Protein AF-0000000075317874 (afdb_homodimer)

Radius of gyration: 33.02 Å; Cα contacts (8 Å, |Δi|>4): 45; chains: 2; bounding box: 22×104×62 Å

Sequence (154 aa):
MLEASLSQLEQLVSDLVQQNQQLQTTNTQLSAELAQAKDDNDSLQLSLMEQEEKQGATAARIQALVDRATSASAVSAMLEASLSQLEQLVSDLVQQNQQLQTTNTQLSAELAQAKDDNDSLQLSLMEQEEKQGATAARIQALVDRATSASAVSA

Structure (mmCIF, N/CA/C/O backbone):
data_AF-0000000075317874-model_v1
#
loop_
_entity.id
_entity.type
_entity.pdbx_description
1 polymer 'Uncharacterized protein'
#
loop_
_atom_site.group_PDB
_atom_site.id
_atom_site.type_symbol
_atom_site.label_atom_id
_atom_site.label_alt_id
_atom_site.label_comp_id
_atom_site.label_asym_id
_atom_site.label_entity_id
_atom_site.label_seq_id
_atom_site.pdbx_PDB_ins_code
_atom_site.Cartn_x
_atom_site.Cartn_y
_atom_site.Cartn_z
_atom_site.occupancy
_atom_site.B_iso_or_equiv
_atom_site.auth_seq_id
_atom_site.auth_comp_id
_atom_site.auth_asym_id
_atom_site.auth_atom_id
_atom_site.pdbx_PDB_model_num
ATOM 1 N N . MET A 1 1 ? -3.562 -45.219 -32.25 1 86.25 1 MET A N 1
ATOM 2 C CA . MET A 1 1 ? -4.309 -45.062 -31 1 86.25 1 MET A CA 1
ATOM 3 C C . MET A 1 1 ? -3.361 -44.844 -29.828 1 86.25 1 MET A C 1
ATOM 5 O O . MET A 1 1 ? -3.436 -43.781 -29.172 1 86.25 1 MET A O 1
ATOM 9 N N . LEU A 1 2 ? -2.314 -45.688 -29.5 1 94.56 2 LEU A N 1
ATOM 10 C CA . LEU A 1 2 ? -1.397 -45.531 -28.375 1 94.56 2 LEU A CA 1
ATOM 11 C C . LEU A 1 2 ? -0.422 -44.375 -28.625 1 94.56 2 LEU A C 1
ATOM 13 O O . LEU A 1 2 ? -0.163 -43.562 -27.734 1 94.56 2 LEU A O 1
ATOM 17 N N . GLU A 1 3 ? 0.089 -44.25 -29.766 1 95.31 3 GLU A N 1
ATOM 18 C CA . GLU A 1 3 ? 1.042 -43.219 -30.141 1 95.31 3 GLU A CA 1
ATOM 19 C C . GLU A 1 3 ? 0.414 -41.844 -30.031 1 95.31 3 GLU A C 1
ATOM 21 O O . GLU A 1 3 ? 1.068 -40.875 -29.609 1 95.31 3 GLU A O 1
ATOM 26 N N . ALA A 1 4 ? -0.867 -41.719 -30.469 1 95.5 4 ALA A N 1
ATOM 27 C CA . ALA A 1 4 ? -1.596 -40.469 -30.422 1 95.5 4 ALA A CA 1
ATOM 28 C C . ALA A 1 4 ? -1.854 -40.031 -28.969 1 95.5 4 ALA A C 1
ATOM 30 O O . ALA A 1 4 ? -1.722 -38.875 -28.641 1 95.5 4 ALA A O 1
ATOM 31 N N . SER A 1 5 ? -2.215 -41 -28.234 1 96.12 5 SER A N 1
ATOM 32 C CA . SER A 1 5 ? -2.455 -40.75 -26.812 1 96.12 5 SER A CA 1
ATOM 33 C C . SER A 1 5 ? -1.174 -40.312 -26.094 1 96.12 5 SER A C 1
ATOM 35 O O . SER A 1 5 ? -1.197 -39.438 -25.25 1 96.12 5 SER A O 1
ATOM 37 N N . LEU A 1 6 ? -0.059 -40.938 -26.5 1 97.12 6 LEU A N 1
ATOM 38 C CA . LEU A 1 6 ? 1.232 -40.594 -25.922 1 97.12 6 LEU A CA 1
ATOM 39 C C . LEU A 1 6 ? 1.665 -39.188 -26.312 1 97.12 6 LEU A C 1
ATOM 41 O O . LEU A 1 6 ? 2.182 -38.438 -25.484 1 97.12 6 LEU A O 1
ATOM 45 N N . SER A 1 7 ? 1.404 -38.875 -27.562 1 97.81 7 SER A N 1
ATOM 46 C CA . SER A 1 7 ? 1.705 -37.531 -28.047 1 97.81 7 SER A CA 1
ATOM 47 C C . SER A 1 7 ? 0.868 -36.5 -27.312 1 97.81 7 SER A C 1
ATOM 49 O O . SER A 1 7 ? 1.374 -35.438 -26.953 1 97.81 7 SER A O 1
ATOM 51 N N . GLN A 1 8 ? -0.378 -36.75 -27.062 1 98.31 8 GLN A N 1
ATOM 52 C CA . GLN A 1 8 ? -1.285 -35.875 -26.359 1 98.31 8 GLN A CA 1
ATOM 53 C C . GLN A 1 8 ? -0.837 -35.656 -24.922 1 98.31 8 GLN A C 1
ATOM 55 O O . GLN A 1 8 ? -0.86 -34.531 -24.406 1 98.31 8 GLN A O 1
ATOM 60 N N . LEU A 1 9 ? -0.456 -36.719 -24.25 1 98.5 9 LEU A N 1
ATOM 61 C CA . LEU A 1 9 ? 0.028 -36.656 -22.875 1 98.5 9 LEU A CA 1
ATOM 62 C C . LEU A 1 9 ? 1.294 -35.812 -22.781 1 98.5 9 LEU A C 1
ATOM 64 O O . LEU A 1 9 ? 1.439 -35 -21.875 1 98.5 9 LEU A O 1
ATOM 68 N N . GLU A 1 10 ? 2.227 -36 -23.672 1 98.69 10 GLU A N 1
ATOM 69 C CA . GLU A 1 10 ? 3.453 -35.219 -23.734 1 98.69 10 GLU A CA 1
ATOM 70 C C . GLU A 1 10 ? 3.145 -33.719 -23.828 1 98.69 10 GLU A C 1
ATOM 72 O O . GLU A 1 10 ? 3.773 -32.906 -23.141 1 98.69 10 GLU A O 1
ATOM 77 N N . GLN A 1 11 ? 2.201 -33.438 -24.688 1 98.56 11 GLN A N 1
ATOM 78 C CA . GLN A 1 11 ? 1.816 -32.062 -24.875 1 98.56 11 GLN A CA 1
ATOM 79 C C . GLN A 1 11 ? 1.191 -31.484 -23.609 1 98.56 11 GLN A C 1
ATOM 81 O O . GLN A 1 11 ? 1.524 -30.375 -23.188 1 98.56 11 GLN A O 1
ATOM 86 N N . LEU A 1 12 ? 0.208 -32.219 -23.031 1 98.69 12 LEU A N 1
ATOM 87 C CA . LEU A 1 12 ? -0.49 -31.75 -21.828 1 98.69 12 LEU A CA 1
ATOM 88 C C . LEU A 1 12 ? 0.484 -31.562 -20.672 1 98.69 12 LEU A C 1
ATOM 90 O O . LEU A 1 12 ? 0.384 -30.578 -19.922 1 98.69 12 LEU A O 1
ATOM 94 N N . VAL A 1 13 ? 1.479 -32.438 -20.531 1 98.75 13 VAL A N 1
ATOM 95 C CA . VAL A 1 13 ? 2.498 -32.312 -19.484 1 98.75 13 VAL A CA 1
ATOM 96 C C . VAL A 1 13 ? 3.379 -31.109 -19.75 1 98.75 13 VAL A C 1
ATOM 98 O O . VAL A 1 13 ? 3.705 -30.359 -18.812 1 98.75 13 VAL A O 1
ATOM 101 N N . SER A 1 14 ? 3.73 -30.906 -20.984 1 98.69 14 SER A N 1
ATOM 102 C CA . SER A 1 14 ? 4.512 -29.734 -21.359 1 98.69 14 SER A CA 1
ATOM 103 C C . SER A 1 14 ? 3.793 -28.453 -20.969 1 98.69 14 SER A C 1
ATOM 105 O O . SER A 1 14 ? 4.391 -27.547 -20.375 1 98.69 14 SER A O 1
ATOM 107 N N . ASP A 1 15 ? 2.486 -28.344 -21.328 1 98.56 15 ASP A N 1
ATOM 108 C CA . ASP A 1 15 ? 1.679 -27.156 -21 1 98.56 15 ASP A CA 1
ATOM 109 C C . ASP A 1 15 ? 1.614 -26.938 -19.484 1 98.56 15 ASP A C 1
ATOM 111 O O . ASP A 1 15 ? 1.736 -25.812 -19.016 1 98.56 15 ASP A O 1
ATOM 115 N N . LEU A 1 16 ? 1.404 -27.984 -18.75 1 98.69 16 LEU A N 1
ATOM 116 C CA . LEU A 1 16 ? 1.292 -27.922 -17.297 1 98.69 16 LEU A CA 1
ATOM 117 C C . LEU A 1 16 ? 2.586 -27.422 -16.672 1 98.69 16 LEU A C 1
ATOM 119 O O . LEU A 1 16 ? 2.557 -26.578 -15.773 1 98.69 16 LEU A O 1
ATOM 123 N N . VAL A 1 17 ? 3.711 -27.906 -17.156 1 98.75 17 VAL A N 1
ATOM 124 C CA . VAL A 1 17 ? 5.023 -27.5 -16.688 1 98.75 17 VAL A CA 1
ATOM 125 C C . VAL A 1 17 ? 5.234 -26.016 -16.969 1 98.75 17 VAL A C 1
ATOM 127 O O . VAL A 1 17 ? 5.68 -25.25 -16.094 1 98.75 17 VAL A O 1
ATOM 130 N N . GLN A 1 18 ? 4.867 -25.641 -18.172 1 98.62 18 GLN A N 1
ATOM 131 C CA . GLN A 1 18 ? 5.008 -24.234 -18.578 1 98.62 18 GLN A CA 1
ATOM 132 C C . GLN A 1 18 ? 4.133 -23.328 -17.719 1 98.62 18 GLN A C 1
ATOM 134 O O . GLN A 1 18 ? 4.586 -22.281 -17.234 1 98.62 18 GLN A O 1
ATOM 139 N N . GLN A 1 19 ? 2.939 -23.734 -17.562 1 98.38 19 GLN A N 1
ATOM 140 C CA . GLN A 1 19 ? 2.006 -22.969 -16.75 1 98.38 19 GLN A CA 1
ATOM 141 C C . GLN A 1 19 ? 2.486 -22.859 -15.297 1 98.38 19 GLN A C 1
ATOM 143 O O . GLN A 1 19 ? 2.404 -21.797 -14.688 1 98.38 19 GLN A O 1
ATOM 148 N N . ASN A 1 20 ? 2.945 -23.953 -14.805 1 98.75 20 ASN A N 1
ATOM 149 C CA . ASN A 1 20 ? 3.494 -23.969 -13.453 1 98.75 20 ASN A CA 1
ATOM 150 C C . ASN A 1 20 ? 4.652 -22.984 -13.305 1 98.75 20 ASN A C 1
ATOM 152 O O . ASN A 1 20 ? 4.715 -22.25 -12.32 1 98.75 20 ASN A O 1
ATOM 156 N N . GLN A 1 21 ? 5.488 -22.984 -14.219 1 98.38 21 GLN A N 1
ATOM 157 C CA . GLN A 1 21 ? 6.637 -22.094 -14.188 1 98.38 21 GLN A CA 1
ATOM 158 C C . GLN A 1 21 ? 6.199 -20.625 -14.273 1 98.38 21 GLN A C 1
ATOM 160 O O . GLN A 1 21 ? 6.742 -19.766 -13.578 1 98.38 21 GLN A O 1
ATOM 165 N N . GLN A 1 22 ? 5.258 -20.328 -15.094 1 98.62 22 GLN A N 1
ATOM 166 C CA . GLN A 1 22 ? 4.723 -18.969 -15.234 1 98.62 22 GLN A CA 1
ATOM 167 C C . GLN A 1 22 ? 4.059 -18.516 -13.945 1 98.62 22 GLN A C 1
ATOM 169 O O . GLN A 1 22 ? 4.285 -17.391 -13.484 1 98.62 22 GLN A O 1
ATOM 174 N N . LEU A 1 23 ? 3.264 -19.359 -13.383 1 98.81 23 LEU A N 1
ATOM 175 C CA . LEU A 1 23 ? 2.572 -19.047 -12.133 1 98.81 23 LEU A CA 1
ATOM 176 C C . LEU A 1 23 ? 3.57 -18.812 -11 1 98.81 23 LEU A C 1
ATOM 178 O O . LEU A 1 23 ? 3.381 -17.922 -10.18 1 98.81 23 LEU A O 1
ATOM 182 N N . GLN A 1 24 ? 4.566 -19.656 -11 1 98.56 24 GLN A N 1
ATOM 183 C CA . GLN A 1 24 ? 5.605 -19.484 -9.984 1 98.56 24 GLN A CA 1
ATOM 184 C C . GLN A 1 24 ? 6.273 -18.125 -10.117 1 98.56 24 GLN A C 1
ATOM 186 O O . GLN A 1 24 ? 6.477 -17.438 -9.117 1 98.56 24 GLN A O 1
ATOM 191 N N . THR A 1 25 ? 6.582 -17.719 -11.312 1 98.75 25 THR A N 1
ATOM 192 C CA . THR A 1 25 ? 7.199 -16.438 -11.578 1 98.75 25 THR A CA 1
ATOM 193 C C . THR A 1 25 ? 6.262 -15.297 -11.188 1 98.75 25 THR A C 1
ATOM 195 O O . THR A 1 25 ? 6.672 -14.352 -10.508 1 98.75 25 THR A O 1
ATOM 198 N N . THR A 1 26 ? 5.027 -15.367 -11.57 1 98.75 26 THR A N 1
ATOM 199 C CA . THR A 1 26 ? 4.027 -14.352 -11.266 1 98.75 26 THR A CA 1
ATOM 200 C C . THR A 1 26 ? 3.818 -14.234 -9.758 1 98.75 26 THR A C 1
ATOM 202 O O . THR A 1 26 ? 3.734 -13.125 -9.219 1 98.75 26 THR A O 1
ATOM 205 N N . ASN A 1 27 ? 3.754 -15.359 -9.102 1 98.88 27 ASN A N 1
ATOM 206 C CA . ASN A 1 27 ? 3.598 -15.375 -7.648 1 98.88 27 ASN A CA 1
ATOM 207 C C . ASN A 1 27 ? 4.758 -14.672 -6.953 1 98.88 27 ASN A C 1
ATOM 209 O O . ASN A 1 27 ? 4.547 -13.898 -6.012 1 98.88 27 ASN A O 1
ATOM 213 N N . THR A 1 28 ? 5.949 -14.977 -7.43 1 98.69 28 THR A N 1
ATOM 214 C CA . THR A 1 28 ? 7.133 -14.344 -6.863 1 98.69 28 THR A CA 1
ATOM 215 C C . THR A 1 28 ? 7.086 -12.828 -7.066 1 98.69 28 THR A C 1
ATOM 217 O O . THR A 1 28 ? 7.371 -12.062 -6.145 1 98.69 28 THR A O 1
ATOM 220 N N . GLN A 1 29 ? 6.676 -12.398 -8.219 1 98.81 29 GLN A N 1
ATOM 221 C CA . GLN A 1 29 ? 6.566 -10.977 -8.547 1 98.81 29 GLN A CA 1
ATOM 222 C C . GLN A 1 29 ? 5.492 -10.305 -7.699 1 98.81 29 GLN A C 1
ATOM 224 O O . GLN A 1 29 ? 5.73 -9.242 -7.121 1 98.81 29 GLN A O 1
ATOM 229 N N . LEU A 1 30 ? 4.324 -10.898 -7.605 1 98.81 30 LEU A N 1
ATOM 230 C CA . LEU A 1 30 ? 3.215 -10.352 -6.832 1 98.81 30 LEU A CA 1
ATOM 231 C C . LEU A 1 30 ? 3.58 -10.25 -5.355 1 98.81 30 LEU A C 1
ATOM 233 O O . LEU A 1 30 ? 3.229 -9.273 -4.691 1 98.81 30 LEU A O 1
ATOM 237 N N . SER A 1 31 ? 4.234 -11.234 -4.914 1 98.81 31 SER A N 1
ATOM 238 C CA . SER A 1 31 ? 4.656 -11.227 -3.518 1 98.81 31 SER A CA 1
ATOM 239 C C . SER A 1 31 ? 5.598 -10.062 -3.227 1 98.81 31 SER A C 1
ATOM 241 O O . SER A 1 31 ? 5.48 -9.406 -2.191 1 98.81 31 SER A O 1
ATOM 243 N N . ALA A 1 32 ? 6.527 -9.789 -4.109 1 98.75 32 ALA A N 1
ATOM 244 C CA . ALA A 1 32 ? 7.469 -8.688 -3.955 1 98.75 32 ALA A CA 1
ATOM 245 C C . ALA A 1 32 ? 6.75 -7.34 -4.023 1 98.75 32 ALA A C 1
ATOM 247 O O . ALA A 1 32 ? 7.023 -6.441 -3.225 1 98.75 32 ALA A O 1
ATOM 248 N N . GLU A 1 33 ? 5.855 -7.246 -4.957 1 98.75 33 GLU A N 1
ATOM 249 C CA . GLU A 1 33 ? 5.086 -6.016 -5.109 1 98.75 33 GLU A CA 1
ATOM 250 C C . GLU A 1 33 ? 4.199 -5.766 -3.893 1 98.75 33 GLU A C 1
ATOM 252 O O . GLU A 1 33 ? 4.059 -4.629 -3.443 1 98.75 33 GLU A O 1
ATOM 257 N N . LEU A 1 34 ? 3.625 -6.777 -3.387 1 98.81 34 LEU A N 1
ATOM 258 C CA . LEU A 1 34 ? 2.791 -6.656 -2.197 1 98.81 34 LEU A CA 1
ATOM 259 C C . LEU A 1 34 ? 3.615 -6.207 -0.998 1 98.81 34 LEU A C 1
ATOM 261 O O . LEU A 1 34 ? 3.184 -5.34 -0.232 1 98.81 34 LEU A O 1
ATOM 265 N N . ALA A 1 35 ? 4.77 -6.801 -0.87 1 98.69 35 ALA A N 1
ATOM 266 C CA . ALA A 1 35 ? 5.66 -6.402 0.216 1 98.69 35 ALA A CA 1
ATOM 267 C C . ALA A 1 35 ? 6.012 -4.922 0.118 1 98.69 35 ALA A C 1
ATOM 269 O O . ALA A 1 35 ? 5.98 -4.199 1.118 1 98.69 35 ALA A O 1
ATOM 270 N N . GLN A 1 36 ? 6.301 -4.504 -1.058 1 98.62 36 GLN A N 1
ATOM 271 C CA . GLN A 1 36 ? 6.629 -3.102 -1.292 1 98.62 36 GLN A CA 1
ATOM 272 C C . GLN A 1 36 ? 5.434 -2.197 -0.994 1 98.62 36 GLN A C 1
ATOM 274 O O . GLN A 1 36 ? 5.586 -1.143 -0.374 1 98.62 36 GLN A O 1
ATOM 279 N N . ALA A 1 37 ? 4.309 -2.576 -1.386 1 98.56 37 ALA A N 1
ATOM 280 C CA . ALA A 1 37 ? 3.102 -1.787 -1.158 1 98.56 37 ALA A CA 1
ATOM 281 C C . ALA A 1 37 ? 2.797 -1.669 0.333 1 98.56 37 ALA A C 1
ATOM 283 O O . ALA A 1 37 ? 2.395 -0.604 0.808 1 98.56 37 ALA A O 1
ATOM 284 N N . LYS A 1 38 ? 2.998 -2.701 1.016 1 98 38 LYS A N 1
ATOM 285 C CA . LYS A 1 38 ? 2.773 -2.703 2.459 1 98 38 LYS A CA 1
ATOM 286 C C . LYS A 1 38 ? 3.773 -1.797 3.172 1 98 38 LYS A C 1
ATOM 288 O O . LYS A 1 38 ? 3.422 -1.108 4.133 1 98 38 LYS A O 1
ATOM 293 N N . ASP A 1 39 ? 4.961 -1.785 2.67 1 98.19 39 ASP A N 1
ATOM 294 C CA . ASP A 1 39 ? 5.98 -0.897 3.225 1 98.19 39 ASP A CA 1
ATOM 295 C C . ASP A 1 39 ? 5.625 0.567 2.975 1 98.19 39 ASP A C 1
ATOM 297 O O . ASP A 1 39 ? 5.793 1.411 3.857 1 98.19 39 ASP A O 1
ATOM 301 N N . ASP A 1 40 ? 5.156 0.763 1.787 1 98 40 ASP A N 1
ATOM 302 C CA . ASP A 1 40 ? 4.727 2.115 1.442 1 98 40 ASP A CA 1
ATOM 303 C C . ASP A 1 40 ? 3.566 2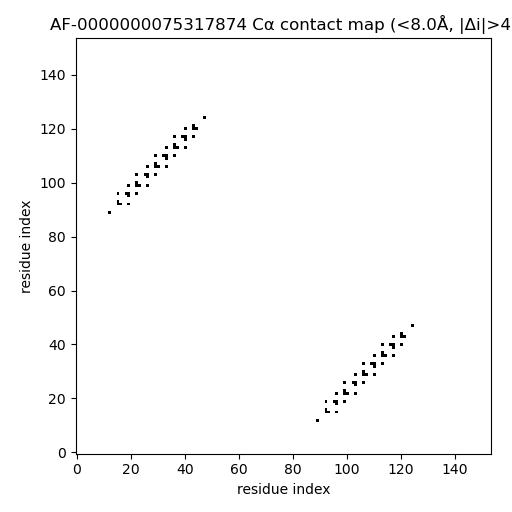.564 2.326 1 98 40 ASP A C 1
ATOM 305 O O . ASP A 1 40 ? 3.545 3.701 2.801 1 98 40 ASP A O 1
ATOM 309 N N . ASN A 1 41 ? 2.686 1.695 2.475 1 98.19 41 ASN A N 1
ATOM 310 C CA . ASN A 1 41 ? 1.546 1.958 3.346 1 98.19 41 ASN A CA 1
ATOM 311 C C . ASN A 1 41 ? 1.991 2.295 4.766 1 98.19 41 ASN A C 1
ATOM 313 O O . ASN A 1 41 ? 1.492 3.248 5.367 1 98.19 41 ASN A O 1
ATOM 317 N N . ASP A 1 42 ? 2.893 1.658 5.281 1 97.44 42 ASP A N 1
ATOM 318 C CA . ASP A 1 42 ? 3.414 1.908 6.625 1 97.44 42 ASP A CA 1
ATOM 319 C C . ASP A 1 42 ? 4.074 3.283 6.707 1 97.44 42 ASP A C 1
ATOM 321 O O . ASP A 1 42 ? 3.869 4.016 7.676 1 97.44 42 ASP A O 1
ATOM 325 N N . SER A 1 43 ? 4.805 3.523 5.699 1 97.81 43 SER A N 1
ATOM 326 C CA . SER A 1 43 ? 5.484 4.812 5.645 1 97.81 43 SER A CA 1
ATOM 327 C C . SER A 1 43 ? 4.488 5.965 5.594 1 97.81 43 SER A C 1
ATOM 329 O O . SER A 1 43 ? 4.664 6.977 6.277 1 97.81 43 SER A O 1
ATOM 331 N N . LEU A 1 44 ? 3.455 5.84 4.844 1 98.19 44 LEU A N 1
ATOM 332 C CA . LEU A 1 44 ? 2.438 6.879 4.707 1 98.19 44 LEU A CA 1
ATOM 333 C C . LEU A 1 44 ? 1.661 7.055 6.008 1 98.19 44 LEU A C 1
ATOM 335 O O . LEU A 1 44 ? 1.333 8.18 6.391 1 98.19 44 LEU A O 1
ATOM 339 N N . GLN A 1 45 ? 1.443 5.957 6.547 1 96.94 45 GLN A N 1
ATOM 340 C CA . GLN A 1 45 ? 0.753 6.008 7.832 1 96.94 45 GLN A CA 1
ATOM 341 C C . GLN A 1 45 ? 1.585 6.75 8.875 1 96.94 45 GLN A C 1
ATOM 343 O O . GLN A 1 45 ? 1.059 7.57 9.625 1 96.94 45 GLN A O 1
ATOM 348 N N . LEU A 1 46 ? 2.836 6.539 8.984 1 98 46 LEU A N 1
ATOM 349 C CA . LEU A 1 46 ? 3.74 7.223 9.898 1 98 46 LEU A CA 1
ATOM 350 C C . LEU A 1 46 ? 3.783 8.719 9.617 1 98 46 LEU A C 1
ATOM 352 O O . LEU A 1 46 ? 3.766 9.531 10.539 1 98 46 LEU A O 1
ATOM 356 N N . SER A 1 47 ? 3.828 9.008 8.398 1 97.44 47 SER A N 1
ATOM 357 C CA . SER A 1 47 ? 3.826 10.414 7.996 1 97.44 47 SER A CA 1
AT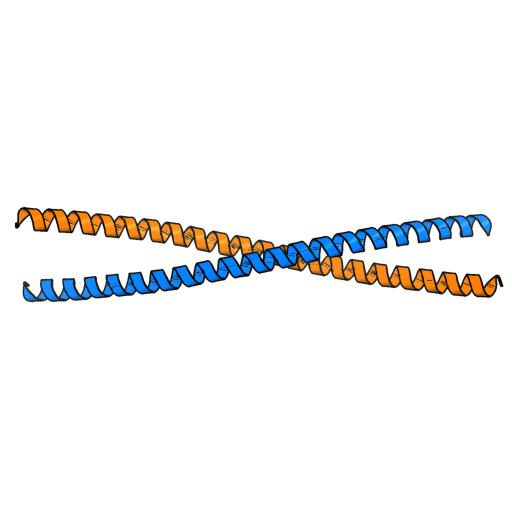OM 358 C C . SER A 1 47 ? 2.555 11.117 8.453 1 97.44 47 SER A C 1
ATOM 360 O O . SER A 1 47 ? 2.607 12.242 8.953 1 97.44 47 SER A O 1
ATOM 362 N N . LEU A 1 48 ? 1.498 10.477 8.289 1 96.75 48 LEU A N 1
ATOM 363 C CA . LEU A 1 48 ? 0.213 11.039 8.688 1 96.75 48 LEU A CA 1
ATOM 364 C C . LEU A 1 48 ? 0.143 11.234 10.195 1 96.75 48 LEU A C 1
ATOM 366 O O . LEU A 1 48 ? -0.33 12.266 10.672 1 96.75 48 LEU A O 1
ATOM 370 N N . MET A 1 49 ? 0.639 10.312 10.898 1 94.75 49 MET A N 1
ATOM 371 C CA . MET A 1 49 ? 0.673 10.406 12.352 1 94.75 49 MET A CA 1
ATOM 372 C C . MET A 1 49 ? 1.562 11.555 12.805 1 94.75 49 MET A C 1
ATOM 374 O O . MET A 1 49 ? 1.207 12.297 13.727 1 94.75 49 MET A O 1
ATOM 378 N N . GLU A 1 50 ? 2.666 11.68 12.234 1 95.31 50 GLU A N 1
ATOM 379 C CA . GLU A 1 50 ? 3.576 12.773 12.578 1 95.31 50 GLU A CA 1
ATOM 380 C C . GLU A 1 50 ? 2.947 14.125 12.281 1 95.31 50 GLU A C 1
ATOM 382 O O . GLU A 1 50 ? 3.07 15.062 13.078 1 95.31 50 GLU A O 1
ATOM 387 N N . GLN A 1 51 ? 2.277 14.109 11.195 1 92.62 51 GLN A N 1
ATOM 388 C CA . GLN A 1 51 ? 1.598 15.344 10.836 1 92.62 51 GLN A CA 1
ATOM 389 C C . GLN A 1 51 ? 0.486 15.672 11.828 1 92.62 51 GLN A C 1
ATOM 391 O O . GLN A 1 51 ? 0.298 16.828 12.195 1 92.62 51 GLN A O 1
ATOM 396 N N . GLU A 1 52 ? -0.193 14.719 12.242 1 92.25 52 GLU A N 1
ATOM 397 C CA . GLU A 1 52 ? -1.254 14.914 13.219 1 92.25 52 GLU A CA 1
ATOM 398 C C . GLU A 1 52 ? -0.69 15.406 14.555 1 92.25 52 GLU A C 1
ATOM 400 O O . GLU A 1 52 ? -1.276 16.281 15.195 1 92.25 52 GLU A O 1
ATOM 405 N N . GLU A 1 53 ? 0.409 14.891 14.953 1 95.19 53 GLU A N 1
ATOM 406 C CA . GLU A 1 53 ? 1.067 15.328 16.172 1 95.19 53 GLU A CA 1
ATOM 407 C C . GLU A 1 53 ? 1.517 16.781 16.062 1 95.19 53 GLU A C 1
ATOM 409 O O . GLU A 1 53 ? 1.294 17.578 16.984 1 95.19 53 GLU A O 1
ATOM 414 N N . LYS A 1 54 ? 2.062 17.125 14.938 1 94.19 54 LYS A N 1
ATOM 415 C CA . LYS A 1 54 ? 2.494 18.5 14.703 1 94.19 54 LYS A CA 1
ATOM 416 C C . LYS A 1 54 ? 1.304 19.453 14.688 1 94.19 54 LYS A C 1
ATOM 418 O O . LYS A 1 54 ? 1.366 20.547 15.266 1 94.19 54 LYS A O 1
ATOM 423 N N . GLN A 1 55 ? 0.273 18.891 14.07 1 93.06 55 GLN A N 1
ATOM 424 C CA . GLN A 1 55 ? -0.929 19.719 14.008 1 93.06 55 GLN A CA 1
ATOM 425 C C . GLN A 1 55 ? -1.541 19.906 15.391 1 93.06 55 GLN A C 1
ATOM 427 O O . GLN A 1 55 ? -2.027 20.984 15.719 1 93.06 55 GLN A O 1
ATOM 432 N N . GLY A 1 56 ? -1.492 18.828 16.078 1 95.62 56 GLY A N 1
ATOM 433 C CA . GLY A 1 56 ? -1.975 18.922 17.438 1 95.62 56 GLY A CA 1
ATOM 434 C C . GLY A 1 56 ? -1.193 19.922 18.281 1 95.62 56 GLY A C 1
ATOM 435 O O . GLY A 1 56 ? -1.779 20.703 19.031 1 95.62 56 GLY A O 1
ATOM 436 N N . ALA A 1 57 ? 0.064 19.938 18.188 1 96.81 57 ALA A N 1
ATOM 437 C CA . ALA A 1 57 ? 0.924 20.875 18.906 1 96.81 57 ALA A CA 1
ATOM 438 C C . ALA A 1 57 ? 0.662 22.312 18.469 1 96.81 57 ALA A C 1
ATOM 440 O O . ALA A 1 57 ? 0.586 23.219 19.297 1 96.81 57 ALA A O 1
ATOM 441 N N . THR A 1 58 ? 0.488 22.422 17.125 1 95.38 58 THR A N 1
ATOM 442 C CA . THR A 1 58 ? 0.2 23.75 16.578 1 95.38 58 THR A CA 1
ATOM 443 C C . THR A 1 58 ? -1.146 24.266 17.094 1 95.38 58 THR A C 1
ATOM 445 O O . THR A 1 58 ? -1.261 25.422 17.5 1 95.38 58 THR A O 1
ATOM 44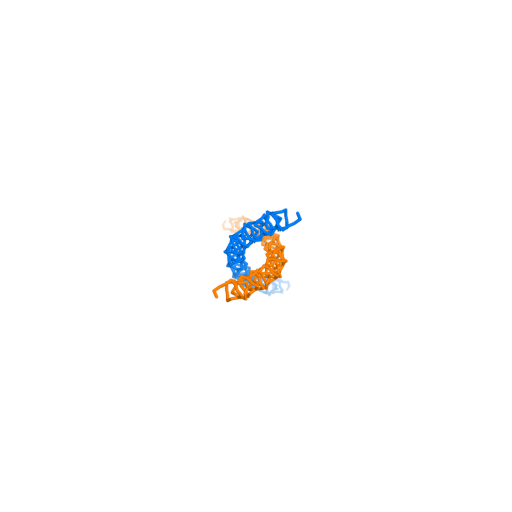8 N N . ALA A 1 59 ? -2.105 23.438 17.156 1 96.19 59 ALA A N 1
ATOM 449 C CA . ALA A 1 59 ? -3.434 23.812 17.625 1 96.19 59 ALA A CA 1
ATOM 450 C C . ALA A 1 59 ? -3.393 24.25 19.094 1 96.19 59 ALA A C 1
ATOM 452 O O . ALA A 1 59 ? -4.051 25.219 19.484 1 96.19 59 ALA A O 1
ATOM 453 N N . ALA A 1 60 ? -2.551 23.609 19.891 1 98.38 60 ALA A N 1
ATOM 454 C CA . ALA A 1 60 ? -2.418 23.953 21.312 1 98.38 60 ALA A CA 1
ATOM 455 C C . ALA A 1 60 ? -1.773 25.312 21.5 1 98.38 60 ALA A C 1
ATOM 457 O O . ALA A 1 60 ? -2.205 26.109 22.344 1 98.38 60 ALA A O 1
ATOM 458 N N . ARG A 1 61 ? -0.79 25.578 20.688 1 98.06 61 ARG A N 1
ATOM 459 C CA . ARG A 1 61 ? -0.103 26.875 20.734 1 98.06 61 ARG A CA 1
ATOM 460 C C . ARG A 1 61 ? -1.034 28 20.312 1 98.06 61 ARG A C 1
ATOM 462 O O . ARG A 1 61 ? -1.061 29.062 20.953 1 98.06 61 ARG A O 1
ATOM 469 N N . ILE A 1 62 ? -1.922 27.719 19.312 1 97.25 62 ILE A N 1
ATOM 470 C CA . ILE A 1 62 ? -2.873 28.703 18.812 1 97.25 62 ILE A CA 1
ATOM 471 C C . ILE A 1 62 ? -3.943 28.953 19.875 1 97.25 62 ILE A C 1
ATOM 473 O O . ILE A 1 62 ? -4.301 30.109 20.141 1 97.25 62 ILE A O 1
ATOM 477 N N . GLN A 1 63 ? -4.289 27.891 20.438 1 97.81 63 GLN A N 1
ATOM 478 C CA . GLN A 1 63 ? -5.297 28.031 21.484 1 97.81 63 GLN A CA 1
ATOM 479 C C . GLN A 1 63 ? -4.758 28.828 22.656 1 97.81 63 GLN A C 1
ATOM 481 O O . GLN A 1 63 ? -5.473 29.641 23.25 1 97.81 63 GLN A O 1
ATOM 486 N N . ALA A 1 64 ? -3.516 28.641 23.078 1 97.81 64 ALA A N 1
ATOM 487 C CA . ALA A 1 64 ? -2.885 29.391 24.172 1 97.81 64 ALA A CA 1
ATOM 488 C C . ALA A 1 64 ? -2.809 30.875 23.828 1 97.81 64 ALA A C 1
ATOM 490 O O . ALA A 1 64 ? -3.033 31.734 24.703 1 97.81 64 ALA A O 1
ATOM 491 N N . LEU A 1 65 ? -2.605 31.172 22.562 1 96.06 65 LEU A N 1
ATOM 492 C CA . LEU A 1 65 ? -2.549 32.562 22.094 1 96.06 65 LEU A CA 1
ATOM 493 C C . LEU A 1 65 ? -3.928 33.188 22.156 1 96.06 65 LEU A C 1
ATOM 495 O O . LEU A 1 65 ? -4.055 34.375 22.531 1 96.06 65 LEU A O 1
ATOM 499 N N . VAL A 1 66 ? -4.926 32.406 21.75 1 95.69 66 VAL A N 1
ATOM 500 C CA . VAL A 1 66 ? -6.301 32.906 21.797 1 95.69 66 VAL A CA 1
ATOM 501 C C . VAL A 1 66 ? -6.699 33.219 23.234 1 95.69 66 VAL A C 1
ATOM 503 O O . VAL A 1 66 ? -7.285 34.25 23.5 1 95.69 66 VAL A O 1
ATOM 506 N N . ASP A 1 67 ? -6.363 32.406 24.219 1 96.25 67 ASP A N 1
ATOM 507 C CA . ASP A 1 67 ? -6.676 32.594 25.625 1 96.25 67 ASP A CA 1
ATOM 508 C C . ASP A 1 67 ? -5.996 33.844 26.172 1 96.25 67 ASP A C 1
ATOM 510 O O . ASP A 1 67 ? -6.613 34.625 26.906 1 96.25 67 ASP A O 1
ATOM 514 N N . ARG A 1 68 ? -4.703 34 25.828 1 94.06 68 ARG A N 1
ATOM 515 C CA . ARG A 1 68 ? -3.943 35.188 26.25 1 94.06 68 ARG A CA 1
ATOM 516 C C . ARG A 1 68 ? -4.562 36.469 25.703 1 94.06 68 ARG A C 1
ATOM 518 O O . ARG A 1 68 ? -4.703 37.438 26.422 1 94.06 68 ARG A O 1
ATOM 525 N N . ALA A 1 69 ? -5.074 36.438 24.422 1 89.69 69 ALA A N 1
ATOM 526 C CA . ALA A 1 69 ? -5.66 37.594 23.781 1 89.69 69 ALA A CA 1
ATOM 527 C C . ALA A 1 69 ? -7.035 37.938 24.359 1 89.69 69 ALA A C 1
ATOM 529 O O . ALA A 1 69 ? -7.383 39.094 24.547 1 89.69 69 ALA A O 1
ATOM 530 N N . THR A 1 70 ? -7.758 36.938 24.625 1 92.88 70 THR A N 1
ATOM 531 C CA . THR A 1 70 ? -9.086 37.094 25.203 1 92.88 70 THR A CA 1
ATOM 532 C C . THR A 1 70 ? -8.992 37.656 26.609 1 92.88 70 THR A C 1
ATOM 534 O O . THR A 1 70 ? -9.789 38.531 26.984 1 92.88 70 THR A O 1
ATOM 537 N N . SER A 1 71 ? -8.016 37.281 27.375 1 90.81 71 SER A N 1
ATOM 538 C CA . SER A 1 71 ? -7.805 37.781 28.734 1 90.81 71 SER A CA 1
ATOM 539 C C . SER A 1 71 ? -7.352 39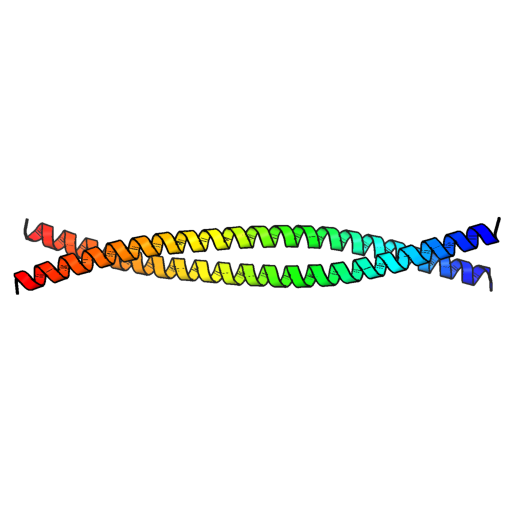.25 28.719 1 90.81 71 SER A C 1
ATOM 541 O O . SER A 1 71 ? -7.766 40.031 29.578 1 90.81 71 SER A O 1
ATOM 543 N N . ALA A 1 72 ? -6.621 39.719 27.797 1 82.75 72 ALA A N 1
ATOM 544 C CA . ALA A 1 72 ? -6.141 41.094 27.688 1 82.75 72 ALA A CA 1
ATOM 545 C C . ALA A 1 72 ? -7.258 42.031 27.219 1 82.75 72 ALA A C 1
ATOM 547 O O . ALA A 1 72 ? -7.363 43.156 27.672 1 82.75 72 ALA A O 1
ATOM 548 N N . SER A 1 73 ? -8.016 41.594 26.297 1 77.12 73 SER A N 1
ATOM 549 C CA . SER A 1 73 ? -9.133 42.406 25.812 1 77.12 73 SER A CA 1
ATOM 550 C C . SER A 1 73 ? -10.195 42.594 26.875 1 77.12 73 SER A C 1
ATOM 552 O O . SER A 1 73 ? -10.875 43.625 26.922 1 77.12 73 SER A O 1
ATOM 554 N N . ALA A 1 74 ? -10.32 41.625 27.688 1 76.75 74 ALA A N 1
ATOM 555 C CA . ALA A 1 74 ? -11.289 41.719 28.781 1 76.75 74 ALA A CA 1
ATOM 556 C C . ALA A 1 74 ? -10.828 42.719 29.828 1 76.75 74 ALA A C 1
ATOM 558 O O . ALA A 1 74 ? -11.648 43.438 30.438 1 76.75 74 ALA A O 1
ATOM 559 N N . VAL A 1 75 ? -9.57 42.906 30.125 1 72.06 75 VAL A N 1
ATOM 560 C CA . VAL A 1 75 ? -9.039 43.875 31.109 1 72.06 75 VAL A CA 1
ATOM 561 C C . VAL A 1 75 ? -9.125 45.281 30.531 1 72.06 75 VAL A C 1
ATOM 563 O O . VAL A 1 75 ? -9.352 46.25 31.281 1 72.06 75 VAL A O 1
ATOM 566 N N . SER A 1 76 ? -8.922 45.344 29.375 1 63.59 76 SER A N 1
ATOM 567 C CA . SER A 1 76 ? -9 46.688 28.812 1 63.59 76 SER A CA 1
ATOM 568 C C . SER A 1 76 ? -10.445 47.094 28.578 1 63.59 76 SER A C 1
ATOM 570 O O . SER A 1 76 ? -10.727 48.281 28.375 1 63.59 76 SER A O 1
ATOM 572 N N . ALA A 1 77 ? -11.297 46.031 28.438 1 59.28 77 ALA A N 1
ATOM 573 C CA . ALA A 1 77 ? -12.711 46.406 28.359 1 59.28 77 ALA A CA 1
ATOM 574 C C . ALA A 1 77 ? -13.266 46.719 29.734 1 59.28 77 ALA A C 1
ATOM 576 O O . ALA A 1 77 ? -12.75 46.25 30.75 1 59.28 77 ALA A O 1
ATOM 577 N N . MET B 1 1 ? 9.141 -52.906 -15.555 1 86.56 1 MET B N 1
ATOM 578 C CA . MET B 1 1 ? 9.805 -51.781 -16.172 1 86.56 1 MET B CA 1
ATOM 579 C C . MET B 1 1 ? 8.789 -50.781 -16.719 1 86.56 1 MET B C 1
ATOM 581 O O . MET B 1 1 ? 8.734 -49.625 -16.281 1 86.56 1 MET B O 1
ATOM 585 N N . LEU B 1 2 ? 7.82 -51.094 -17.641 1 94.38 2 LEU B N 1
ATOM 586 C CA . LEU B 1 2 ? 6.844 -50.188 -18.234 1 94.38 2 LEU B CA 1
ATOM 587 C C . LEU B 1 2 ? 5.793 -49.781 -17.203 1 94.38 2 LEU B C 1
ATOM 589 O O . LEU B 1 2 ? 5.426 -48.594 -17.125 1 94.38 2 LEU B O 1
ATOM 593 N N . GLU B 1 3 ? 5.34 -50.656 -16.438 1 95.12 3 GLU B N 1
ATOM 594 C CA . GLU B 1 3 ? 4.324 -50.406 -15.43 1 95.12 3 GLU B CA 1
ATOM 595 C C . GLU B 1 3 ? 4.832 -49.438 -14.359 1 95.12 3 GLU B C 1
ATOM 597 O O . GLU B 1 3 ? 4.082 -48.594 -13.891 1 95.12 3 GLU B O 1
ATOM 602 N N . ALA B 1 4 ? 6.113 -49.625 -13.961 1 95.69 4 ALA B N 1
ATOM 603 C CA . ALA B 1 4 ? 6.738 -48.75 -12.961 1 95.69 4 ALA B CA 1
ATOM 604 C C . ALA B 1 4 ? 6.895 -47.312 -13.5 1 95.69 4 ALA B C 1
ATOM 606 O O . ALA B 1 4 ? 6.656 -46.344 -12.773 1 95.69 4 ALA B O 1
ATOM 607 N N . SER B 1 5 ? 7.285 -47.281 -14.711 1 95.88 5 SER B N 1
ATOM 608 C CA . SER B 1 5 ? 7.438 -45.969 -15.367 1 95.88 5 SER B CA 1
ATOM 609 C C . SER B 1 5 ? 6.094 -45.281 -15.5 1 95.88 5 SER B C 1
ATOM 611 O O . SER B 1 5 ? 6.008 -44.062 -15.312 1 95.88 5 SER B O 1
ATOM 613 N N . LEU B 1 6 ? 5.059 -46.062 -15.781 1 97.06 6 LEU B N 1
ATOM 614 C CA . LEU B 1 6 ? 3.719 -45.5 -15.914 1 97.06 6 LEU B CA 1
ATOM 615 C C . LEU B 1 6 ? 3.197 -45 -14.57 1 97.06 6 LEU B C 1
ATOM 617 O O . LEU B 1 6 ? 2.586 -43.938 -14.5 1 97.06 6 LEU B O 1
ATOM 621 N N . SER B 1 7 ? 3.484 -45.781 -13.555 1 97.75 7 SER B N 1
ATOM 622 C CA . SER B 1 7 ? 3.102 -45.375 -12.211 1 97.75 7 SER B CA 1
ATOM 623 C C . SER B 1 7 ? 3.82 -44.094 -11.789 1 97.75 7 SER B C 1
ATOM 625 O O . SER B 1 7 ? 3.217 -43.188 -11.188 1 97.75 7 SER B O 1
ATOM 627 N N . GLN B 1 8 ? 5.074 -43.969 -12.109 1 98.31 8 GLN B N 1
ATOM 628 C CA . GLN B 1 8 ? 5.879 -42.781 -11.805 1 98.31 8 GLN B CA 1
ATOM 629 C C . GLN B 1 8 ? 5.352 -41.562 -12.531 1 98.31 8 GLN B C 1
ATOM 631 O O . GLN B 1 8 ? 5.27 -40.469 -11.953 1 98.31 8 GLN B O 1
ATOM 636 N N . LEU B 1 9 ? 5.012 -41.688 -13.789 1 98.5 9 LEU B N 1
ATOM 637 C CA . LEU B 1 9 ? 4.465 -40.594 -14.594 1 98.5 9 LEU B CA 1
ATOM 638 C C . LEU B 1 9 ? 3.135 -40.125 -14.023 1 98.5 9 LEU B C 1
ATOM 640 O O . LEU B 1 9 ? 2.887 -38.938 -13.945 1 98.5 9 LEU B O 1
ATOM 644 N N . GLU B 1 10 ? 2.266 -41 -13.688 1 98.69 10 GLU B N 1
ATOM 645 C CA . GLU B 1 10 ? 0.988 -40.688 -13.055 1 98.69 10 GLU B CA 1
ATOM 646 C C . GLU B 1 10 ? 1.184 -39.812 -11.812 1 98.69 10 GLU B C 1
ATOM 648 O O . GLU B 1 10 ? 0.467 -38.844 -11.609 1 98.69 10 GLU B O 1
ATOM 653 N N . GLN B 1 11 ? 2.135 -40.281 -11.023 1 98.56 11 GLN B N 1
ATOM 654 C CA . GLN B 1 11 ? 2.418 -39.562 -9.797 1 98.56 11 GLN B CA 1
ATOM 655 C C . GLN B 1 11 ? 2.941 -38.156 -10.094 1 98.56 11 GLN B C 1
ATOM 657 O O . GLN B 1 11 ? 2.508 -37.156 -9.484 1 98.56 11 GLN B O 1
ATOM 662 N N . LEU B 1 12 ? 3.945 -38.062 -11 1 98.62 12 LEU B N 1
ATOM 663 C CA . LEU B 1 12 ? 4.555 -36.781 -11.352 1 98.62 12 LEU B CA 1
ATOM 664 C C . LEU B 1 12 ? 3.514 -35.812 -11.938 1 98.62 12 LEU B C 1
ATOM 666 O O . LEU B 1 12 ? 3.504 -34.625 -11.602 1 98.62 12 LEU B O 1
ATOM 670 N N . VAL B 1 13 ? 2.584 -36.312 -12.742 1 98.69 13 VAL B N 1
ATOM 671 C CA . VAL B 1 13 ? 1.516 -35.5 -13.328 1 98.69 13 VAL B CA 1
ATOM 672 C C . VAL B 1 13 ? 0.559 -35.031 -12.227 1 98.69 13 VAL B C 1
ATOM 674 O O . VAL B 1 13 ? 0.132 -33.875 -12.219 1 98.69 13 VAL B O 1
ATOM 677 N N . SER B 1 14 ? 0.249 -35.938 -11.336 1 98.69 14 SER B N 1
ATOM 678 C CA . SER B 1 14 ? -0.6 -35.562 -10.203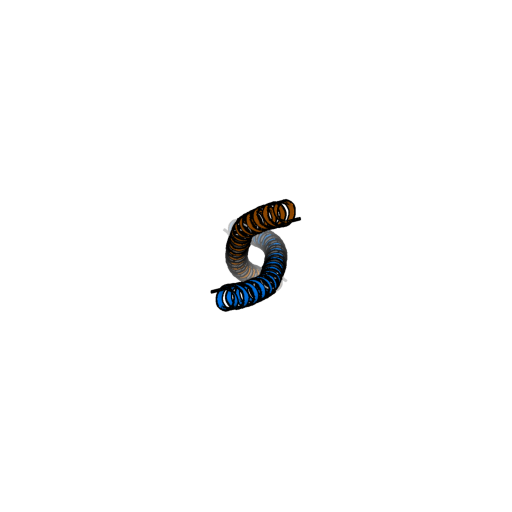 1 98.69 14 SER B CA 1
ATOM 679 C C . SER B 1 14 ? 0.005 -34.438 -9.398 1 98.69 14 SER B C 1
ATOM 681 O O . SER B 1 14 ? -0.687 -33.469 -9.062 1 98.69 14 SER B O 1
ATOM 683 N N . ASP B 1 15 ? 1.312 -34.531 -9.07 1 98.62 15 ASP B N 1
ATOM 684 C CA . ASP B 1 15 ? 2.018 -33.5 -8.312 1 98.62 15 ASP B CA 1
ATOM 685 C C . ASP B 1 15 ? 1.988 -32.156 -9.062 1 98.62 15 ASP B C 1
ATOM 687 O O . ASP B 1 15 ? 1.757 -31.109 -8.453 1 98.62 15 ASP B O 1
ATOM 691 N N . LEU B 1 16 ? 2.242 -32.188 -10.352 1 98.69 16 LEU B N 1
ATOM 692 C CA . LEU B 1 16 ? 2.258 -30.969 -11.18 1 98.69 16 LEU B CA 1
ATOM 693 C C . LEU B 1 16 ? 0.896 -30.297 -11.172 1 98.69 16 LEU B C 1
ATOM 695 O O . LEU B 1 16 ? 0.815 -29.062 -11.07 1 98.69 16 LEU B O 1
ATOM 699 N N . VAL B 1 17 ? -0.156 -31.078 -11.281 1 98.81 17 VAL B N 1
ATOM 700 C CA . VAL B 1 17 ? -1.521 -30.562 -11.273 1 98.81 17 VAL B CA 1
ATOM 701 C C . VAL B 1 17 ? -1.827 -29.922 -9.93 1 98.81 17 VAL B C 1
ATOM 703 O O . VAL B 1 17 ? -2.379 -28.812 -9.875 1 98.81 17 VAL B O 1
ATOM 706 N N . GLN B 1 18 ? -1.445 -30.625 -8.883 1 98.62 18 GLN B N 1
ATOM 707 C CA . GLN B 1 18 ? -1.668 -30.109 -7.539 1 98.62 18 GLN B CA 1
ATOM 708 C C . GLN B 1 18 ? -0.916 -28.797 -7.324 1 98.62 18 GLN B C 1
ATOM 710 O O . GLN B 1 18 ? -1.476 -27.828 -6.797 1 98.62 18 GLN B O 1
ATOM 715 N N . GLN B 1 19 ? 0.293 -28.812 -7.734 1 98.44 19 GLN B N 1
ATOM 716 C CA . GLN B 1 19 ? 1.112 -27.609 -7.602 1 98.44 19 GLN B CA 1
ATOM 717 C C . GLN B 1 19 ? 0.531 -26.453 -8.414 1 98.44 19 GLN B C 1
ATOM 719 O O . GLN B 1 19 ? 0.493 -25.312 -7.938 1 98.44 19 GLN B O 1
ATOM 724 N N . ASN B 1 20 ? 0.131 -26.75 -9.57 1 98.75 20 ASN B N 1
ATOM 725 C CA . ASN B 1 20 ? -0.495 -25.75 -10.422 1 98.75 20 ASN B CA 1
ATOM 726 C C . ASN B 1 20 ? -1.727 -25.141 -9.766 1 98.75 20 ASN B C 1
ATOM 728 O O . ASN B 1 20 ? -1.903 -23.922 -9.781 1 98.75 20 ASN B O 1
ATOM 732 N N . GLN B 1 21 ? -2.516 -25.938 -9.227 1 98.44 21 GLN B N 1
ATOM 733 C CA . GLN B 1 21 ? -3.729 -25.484 -8.562 1 98.44 21 GLN B CA 1
ATOM 734 C C . GLN B 1 21 ? -3.393 -24.609 -7.348 1 98.44 21 GLN B C 1
ATOM 736 O O . GLN B 1 21 ? -4.043 -23.594 -7.109 1 98.44 21 GLN B O 1
ATOM 741 N N . GLN B 1 22 ? -2.412 -25 -6.594 1 98.69 22 GLN B N 1
ATOM 742 C CA . GLN B 1 22 ? -1.969 -24.234 -5.438 1 98.69 22 GLN B CA 1
ATOM 743 C C . GLN B 1 22 ? -1.421 -22.875 -5.859 1 98.69 22 GLN B C 1
ATOM 745 O O . GLN B 1 22 ? -1.759 -21.844 -5.266 1 98.69 22 GLN B O 1
ATOM 750 N N . LEU B 1 23 ? -0.605 -22.859 -6.871 1 98.81 23 LEU B N 1
ATOM 751 C CA . LEU B 1 23 ? -0.015 -21.641 -7.383 1 98.81 23 LEU B CA 1
ATOM 752 C C . LEU B 1 23 ? -1.092 -20.703 -7.926 1 98.81 23 LEU B C 1
ATOM 754 O O . LEU B 1 23 ? -1.009 -19.484 -7.75 1 98.81 23 LEU B O 1
ATOM 758 N N . GLN B 1 24 ? -2.045 -21.297 -8.602 1 98.62 24 GLN B N 1
ATOM 759 C CA . GLN B 1 24 ? -3.156 -20.5 -9.117 1 98.62 24 GLN B CA 1
ATOM 760 C C . GLN B 1 24 ? -3.926 -19.828 -7.977 1 98.62 24 GLN B C 1
ATOM 762 O O . GLN B 1 24 ? -4.27 -18.656 -8.062 1 98.62 24 GLN B O 1
ATOM 767 N N . THR B 1 25 ? -4.176 -20.562 -6.934 1 98.75 25 THR B N 1
ATOM 768 C CA . THR B 1 25 ? -4.871 -20.031 -5.766 1 98.75 25 THR B CA 1
ATOM 769 C C . THR B 1 25 ? -4.059 -18.922 -5.113 1 98.75 25 THR B C 1
ATOM 771 O O . THR B 1 25 ? -4.594 -17.859 -4.801 1 98.75 25 THR B O 1
ATOM 774 N N . THR B 1 26 ? -2.799 -19.141 -4.898 1 98.75 26 THR B N 1
ATOM 775 C CA . THR B 1 26 ? -1.904 -18.156 -4.301 1 98.75 26 THR B CA 1
ATOM 776 C C . THR B 1 26 ? -1.836 -16.891 -5.156 1 98.75 26 THR B C 1
ATOM 778 O O . THR B 1 26 ? -1.874 -15.773 -4.637 1 98.75 26 THR B O 1
ATOM 781 N N . ASN B 1 27 ? -1.741 -17.125 -6.426 1 98.75 27 ASN B N 1
ATOM 782 C CA . ASN B 1 27 ? -1.721 -16.016 -7.371 1 98.75 27 ASN B CA 1
ATOM 783 C C . ASN B 1 27 ? -2.963 -15.148 -7.234 1 98.75 27 ASN B C 1
ATOM 785 O O . ASN B 1 27 ? -2.857 -13.922 -7.18 1 98.75 27 ASN B O 1
ATOM 789 N N . THR B 1 28 ? -4.09 -15.75 -7.223 1 98.62 28 THR B N 1
ATOM 790 C CA . THR B 1 28 ? -5.352 -15.031 -7.09 1 98.62 28 THR B CA 1
ATOM 791 C C . THR B 1 28 ? -5.406 -14.266 -5.777 1 98.62 28 THR B C 1
ATOM 793 O O . THR B 1 28 ? -5.82 -13.102 -5.746 1 98.62 28 THR B O 1
ATOM 796 N N . GLN B 1 29 ? -4.965 -14.867 -4.707 1 98.81 29 GLN B N 1
ATOM 797 C CA . GLN B 1 29 ? -4.949 -14.242 -3.389 1 98.81 29 GLN B CA 1
ATOM 798 C C . GLN B 1 29 ? -3.998 -13.055 -3.357 1 98.81 29 GLN B C 1
ATOM 800 O O . GLN B 1 29 ? -4.367 -11.969 -2.896 1 98.81 29 GL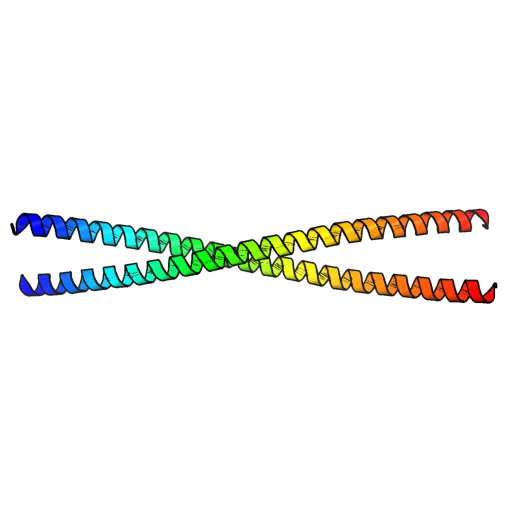N B O 1
ATOM 805 N N . LEU B 1 30 ? -2.799 -13.211 -3.867 1 98.81 30 LEU B N 1
ATOM 806 C CA . LEU B 1 30 ? -1.794 -12.156 -3.883 1 98.81 30 LEU B CA 1
ATOM 807 C C . LEU B 1 30 ? -2.256 -10.977 -4.738 1 98.81 30 LEU B C 1
ATOM 809 O O . LEU B 1 30 ? -2.039 -9.82 -4.375 1 98.81 30 LEU B O 1
ATOM 813 N N . SER B 1 31 ? -2.84 -11.305 -5.809 1 98.75 31 SER B N 1
ATOM 814 C CA . SER B 1 31 ? -3.344 -10.266 -6.691 1 98.75 31 SER B CA 1
ATOM 815 C C . SER B 1 31 ? -4.406 -9.414 -5.996 1 98.75 31 SER B C 1
ATOM 817 O O . SER B 1 31 ? -4.406 -8.188 -6.117 1 98.75 31 SER B O 1
ATOM 819 N N . ALA B 1 32 ? -5.293 -10.031 -5.258 1 98.75 32 ALA B N 1
ATOM 820 C CA . ALA B 1 32 ? -6.348 -9.328 -4.527 1 98.75 32 ALA B CA 1
ATOM 821 C C . ALA B 1 32 ? -5.758 -8.477 -3.406 1 98.75 32 ALA B C 1
ATOM 823 O O . ALA B 1 32 ? -6.164 -7.324 -3.215 1 98.75 32 ALA B O 1
ATOM 824 N N . GLU B 1 33 ? -4.832 -9.047 -2.715 1 98.75 33 GLU B N 1
ATOM 825 C CA . GLU B 1 33 ? -4.184 -8.328 -1.623 1 98.75 33 GLU B CA 1
ATOM 826 C C . GLU B 1 33 ? -3.395 -7.133 -2.145 1 98.75 33 GLU B C 1
ATOM 828 O O . GLU B 1 33 ? -3.398 -6.062 -1.53 1 98.75 33 GLU B O 1
ATOM 833 N N . LEU B 1 34 ? -2.754 -7.301 -3.229 1 98.81 34 LEU B N 1
ATOM 834 C CA . LEU B 1 34 ? -2.002 -6.207 -3.834 1 98.81 34 LEU B CA 1
ATOM 835 C C . LEU B 1 34 ? -2.934 -5.086 -4.273 1 98.81 34 LEU B C 1
ATOM 837 O O . LEU B 1 34 ? -2.637 -3.906 -4.059 1 98.81 34 LEU B O 1
ATOM 841 N N . ALA B 1 35 ? -4.027 -5.48 -4.867 1 98.69 35 ALA B N 1
ATOM 842 C CA . ALA B 1 35 ? -5.012 -4.484 -5.277 1 98.69 35 ALA B CA 1
ATOM 843 C C . ALA B 1 35 ? -5.512 -3.68 -4.078 1 98.69 35 ALA B C 1
ATOM 845 O O . ALA B 1 35 ? -5.602 -2.451 -4.145 1 98.69 35 ALA B O 1
ATOM 846 N N . GLN B 1 36 ? -5.773 -4.359 -3.035 1 98.62 36 GLN B N 1
ATOM 847 C CA . GLN B 1 36 ? -6.234 -3.707 -1.813 1 98.62 36 GLN B CA 1
ATOM 848 C C . GLN B 1 36 ? -5.156 -2.789 -1.239 1 98.62 36 GLN B C 1
ATOM 850 O O . GLN B 1 36 ? -5.453 -1.67 -0.813 1 98.62 36 GLN B O 1
ATOM 855 N N . ALA B 1 37 ? -3.99 -3.209 -1.232 1 98.56 37 ALA B N 1
ATOM 856 C CA . ALA B 1 37 ? -2.885 -2.416 -0.701 1 98.56 37 ALA B CA 1
ATOM 857 C C . ALA B 1 37 ? -2.674 -1.149 -1.525 1 98.56 37 ALA B C 1
ATOM 859 O O . ALA B 1 37 ? -2.416 -0.078 -0.972 1 98.56 37 ALA B O 1
ATOM 860 N N . LYS B 1 38 ? -2.791 -1.282 -2.756 1 97.94 38 LYS B N 1
ATOM 861 C CA . LYS B 1 38 ? -2.643 -0.136 -3.648 1 97.94 38 LYS B CA 1
ATOM 862 C C . LYS B 1 38 ? -3.77 0.872 -3.441 1 97.94 38 LYS B C 1
ATOM 864 O O . LYS B 1 38 ? -3.541 2.082 -3.484 1 97.94 38 LYS B O 1
ATOM 869 N N . ASP B 1 39 ? -4.934 0.365 -3.176 1 98.19 39 ASP B N 1
ATOM 870 C CA . ASP B 1 39 ? -6.066 1.236 -2.885 1 98.19 39 ASP B CA 1
ATOM 871 C C . ASP B 1 39 ? -5.859 1.985 -1.57 1 98.19 39 ASP B C 1
ATOM 873 O O . ASP B 1 39 ? -6.168 3.176 -1.473 1 98.19 39 ASP B O 1
ATOM 877 N N . ASP B 1 40 ? -5.355 1.256 -0.661 1 98 40 ASP B N 1
ATOM 878 C CA . ASP B 1 40 ? -5.059 1.868 0.63 1 98 40 ASP B CA 1
ATOM 879 C C . ASP B 1 40 ? -3.996 2.957 0.489 1 98 40 ASP B C 1
ATOM 881 O O . ASP B 1 40 ? -4.125 4.035 1.076 1 98 40 ASP B O 1
ATOM 885 N N . ASN B 1 41 ? -3.035 2.633 -0.235 1 98.31 41 ASN B N 1
ATOM 886 C CA . ASN B 1 41 ? -1.979 3.602 -0.507 1 98.31 41 ASN B CA 1
ATOM 887 C C . ASN B 1 41 ? -2.531 4.863 -1.161 1 98.31 41 ASN B C 1
ATOM 889 O O . ASN B 1 41 ? -2.174 5.977 -0.771 1 98.31 41 ASN B O 1
ATOM 893 N N . ASP B 1 42 ? -3.373 4.738 -2.033 1 97.5 42 ASP B N 1
ATOM 894 C CA . ASP B 1 42 ? -3.984 5.879 -2.709 1 97.5 42 ASP B CA 1
ATOM 895 C C . ASP B 1 42 ? -4.793 6.73 -1.73 1 97.5 42 ASP B C 1
ATOM 897 O O . ASP B 1 42 ? -4.715 7.961 -1.759 1 97.5 42 ASP B O 1
ATOM 901 N N . SER B 1 43 ? -5.5 6.016 -0.951 1 97.81 43 SER B N 1
ATOM 902 C CA . SER B 1 43 ? -6.309 6.703 0.05 1 97.81 43 SER B CA 1
ATOM 903 C C . SER B 1 43 ? -5.441 7.488 1.023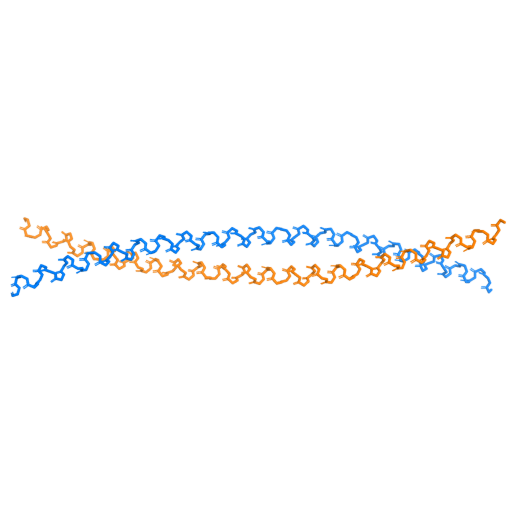 1 97.81 43 SER B C 1
ATOM 905 O O . SER B 1 43 ? -5.762 8.625 1.372 1 97.81 43 SER B O 1
ATOM 907 N N . LEU B 1 44 ? -4.355 6.957 1.461 1 98.25 44 LEU B N 1
ATOM 908 C CA . LEU B 1 44 ? -3.449 7.605 2.402 1 98.25 44 LEU B CA 1
ATOM 909 C C . LEU B 1 44 ? -2.764 8.805 1.757 1 98.25 44 LEU B C 1
ATOM 911 O O . LEU B 1 44 ? -2.578 9.844 2.402 1 98.25 44 LEU B O 1
ATOM 915 N N . GLN B 1 45 ? -2.457 8.547 0.574 1 96.88 45 GLN B N 1
ATOM 916 C CA . GLN B 1 45 ? -1.841 9.648 -0.16 1 96.88 45 GLN B CA 1
ATOM 917 C C . GLN B 1 45 ? -2.797 10.828 -0.286 1 96.88 45 GLN B C 1
ATOM 919 O O . GLN B 1 45 ? -2.398 11.977 -0.094 1 96.88 45 GLN B O 1
ATOM 924 N N . LEU B 1 46 ? -4.023 10.656 -0.572 1 98 46 LEU B N 1
ATOM 925 C CA . LEU B 1 46 ? -5.039 11.703 -0.67 1 98 46 LEU B CA 1
ATOM 926 C C . LEU B 1 46 ? -5.227 12.406 0.669 1 98 46 LEU B C 1
ATOM 928 O O . LEU B 1 46 ? -5.34 13.633 0.719 1 98 46 LEU B O 1
ATOM 932 N N . SER B 1 47 ? -5.238 11.633 1.66 1 97.44 47 SER B N 1
ATOM 933 C CA . SER B 1 47 ? -5.367 12.203 2.998 1 97.44 47 SER B CA 1
ATOM 934 C C . SER B 1 47 ? -4.199 13.133 3.318 1 97.44 47 SER B C 1
ATOM 936 O O . SER B 1 47 ? -4.395 14.211 3.875 1 97.44 47 SER B O 1
ATOM 938 N N . LEU B 1 48 ? -3.072 12.711 2.973 1 96.69 48 LEU B N 1
ATOM 939 C CA . LEU B 1 48 ? -1.875 13.508 3.227 1 96.69 48 LEU B CA 1
ATOM 940 C C . LEU B 1 48 ? -1.905 14.805 2.428 1 96.69 48 LEU B C 1
ATOM 942 O O . LEU B 1 48 ? -1.574 15.875 2.955 1 96.69 48 LEU B O 1
ATOM 946 N N . MET B 1 49 ? -2.332 14.711 1.253 1 94.69 49 MET B N 1
ATOM 947 C CA . MET B 1 49 ? -2.451 15.898 0.405 1 94.69 49 MET B CA 1
ATOM 948 C C . MET B 1 49 ? -3.479 16.875 0.97 1 94.69 49 MET B C 1
ATOM 950 O O . MET B 1 49 ? -3.252 18.078 0.981 1 94.69 49 MET B O 1
ATOM 954 N N . GLU B 1 50 ? -4.559 16.406 1.372 1 95.38 50 GLU B N 1
ATOM 955 C CA . GLU B 1 50 ? -5.594 17.25 1.959 1 95.38 50 GLU B CA 1
ATOM 956 C C . GLU B 1 50 ? -5.094 17.922 3.229 1 95.38 50 GLU B C 1
ATOM 958 O O . GLU B 1 50 ? -5.352 19.109 3.443 1 95.38 50 GLU B O 1
ATOM 963 N N . GLN B 1 51 ? -4.363 17.141 3.928 1 92.69 51 GLN B N 1
ATOM 964 C CA . GLN B 1 51 ? -3.801 17.719 5.148 1 92.69 51 GLN B CA 1
ATOM 965 C C . GLN B 1 51 ? -2.779 18.797 4.828 1 92.69 51 GLN B C 1
ATOM 967 O O . GLN B 1 51 ? -2.732 19.828 5.5 1 92.69 51 GLN B O 1
ATOM 972 N N . GLU B 1 52 ? -2.033 18.609 3.863 1 92.44 52 GLU B N 1
ATOM 973 C CA . GLU B 1 52 ? -1.049 19.594 3.441 1 92.44 52 GLU B CA 1
ATOM 974 C C . GLU B 1 52 ? -1.725 20.875 2.955 1 92.44 52 GLU B C 1
ATOM 976 O O . GLU B 1 52 ? -1.265 21.984 3.254 1 92.44 52 GLU B O 1
ATOM 981 N N . GLU B 1 53 ? -2.789 20.734 2.254 1 95.12 53 GLU B N 1
ATOM 982 C CA . GLU B 1 53 ? -3.549 21.891 1.79 1 95.12 53 GLU B CA 1
ATOM 983 C C . GLU B 1 53 ? -4.141 22.672 2.963 1 95.12 53 GLU B C 1
ATOM 985 O O . GLU B 1 53 ? -4.047 23.906 3.008 1 95.12 53 GLU B O 1
ATOM 990 N N . LYS B 1 54 ? -4.656 21.953 3.92 1 94.25 54 LYS B N 1
ATOM 991 C CA . LYS B 1 54 ? -5.219 22.594 5.109 1 94.25 54 LYS B CA 1
ATOM 992 C C . LYS B 1 54 ? -4.133 23.297 5.918 1 94.25 54 LYS B C 1
ATOM 994 O O . LYS B 1 54 ? -4.336 24.422 6.391 1 94.25 54 LYS B O 1
ATOM 999 N N . GLN B 1 55 ? -3.016 22.578 5.918 1 92.94 55 GLN B N 1
ATOM 1000 C CA . GLN B 1 55 ? -1.903 23.172 6.656 1 92.94 55 GLN B CA 1
ATOM 1001 C C . GLN B 1 55 ? -1.383 24.422 5.957 1 92.94 55 GLN B C 1
ATOM 1003 O O . GLN B 1 55 ? -1.028 25.406 6.609 1 92.94 55 GLN B O 1
ATOM 1008 N N . GLY B 1 56 ? -1.36 24.281 4.691 1 95.81 56 GLY B N 1
ATOM 1009 C CA . GLY B 1 56 ? -0.959 25.453 3.93 1 95.81 56 GLY B CA 1
ATOM 1010 C C . GLY B 1 56 ? -1.882 26.641 4.129 1 95.81 56 GLY B C 1
ATOM 1011 O O . GLY B 1 56 ? -1.419 27.766 4.297 1 95.81 56 GLY B O 1
ATOM 1012 N N . ALA B 1 57 ? -3.125 26.422 4.133 1 96.81 57 ALA B N 1
ATOM 1013 C CA . ALA B 1 57 ? -4.113 27.484 4.363 1 96.81 57 ALA B CA 1
ATOM 1014 C C . ALA B 1 57 ? -3.98 28.062 5.766 1 96.81 57 ALA B C 1
ATOM 1016 O O . ALA B 1 57 ? -4.043 29.281 5.945 1 96.81 57 ALA B O 1
ATOM 1017 N N . THR B 1 58 ? -3.738 27.109 6.715 1 95.38 58 THR B N 1
ATOM 1018 C CA . THR B 1 58 ? -3.562 27.547 8.094 1 95.38 58 THR B CA 1
ATOM 1019 C C . THR B 1 58 ? -2.303 28.406 8.234 1 95.38 58 THR B C 1
ATOM 1021 O O . THR B 1 58 ? -2.326 29.453 8.883 1 95.38 58 THR B O 1
ATOM 1024 N N . ALA B 1 59 ? -1.276 28.031 7.617 1 96.38 59 ALA B N 1
ATOM 1025 C CA . ALA B 1 59 ? -0.018 28.781 7.668 1 96.38 59 ALA B CA 1
ATOM 1026 C C . ALA B 1 59 ? -0.177 30.172 7.074 1 96.38 59 ALA B C 1
ATOM 1028 O O . ALA B 1 59 ? 0.36 31.141 7.613 1 96.38 59 ALA B O 1
ATOM 1029 N N . ALA B 1 60 ? -0.978 30.328 6.039 1 98.38 60 ALA B N 1
ATOM 1030 C CA . ALA B 1 60 ? -1.216 31.609 5.395 1 98.38 60 ALA B CA 1
ATOM 1031 C C . ALA B 1 60 ? -2.004 32.562 6.312 1 98.38 60 ALA B C 1
ATOM 1033 O O . ALA B 1 60 ? -1.698 33.75 6.406 1 98.38 60 ALA B O 1
ATOM 1034 N N . ARG B 1 61 ? -2.959 31.984 6.977 1 98.06 61 ARG B N 1
ATOM 1035 C CA . ARG B 1 61 ? -3.773 32.75 7.918 1 98.06 61 ARG B CA 1
ATOM 1036 C C . ARG B 1 61 ? -2.939 33.219 9.102 1 98.06 61 ARG B C 1
ATOM 1038 O O . ARG B 1 61 ? -3.049 34.375 9.523 1 98.06 61 ARG B O 1
ATOM 1045 N N . ILE B 1 62 ? -1.99 32.344 9.562 1 97.31 62 ILE B N 1
ATOM 1046 C CA . ILE B 1 62 ? -1.119 32.688 10.68 1 97.31 62 ILE B CA 1
ATOM 1047 C C . ILE B 1 62 ? -0.132 33.781 10.266 1 97.31 62 ILE B C 1
ATOM 1049 O O . ILE B 1 62 ? 0.097 34.75 11 1 97.31 62 ILE B O 1
ATOM 1053 N N . GLN B 1 63 ? 0.291 33.594 9.102 1 97.88 63 GLN B N 1
ATOM 1054 C CA . GLN B 1 63 ? 1.227 34.594 8.594 1 97.88 63 GLN B CA 1
ATOM 1055 C C . GLN B 1 63 ? 0.553 35.938 8.445 1 97.88 63 GLN B C 1
ATOM 1057 O O . GLN B 1 63 ? 1.153 36.969 8.742 1 97.88 63 GLN B O 1
ATOM 1062 N N . ALA B 1 64 ? -0.691 36.031 7.973 1 97.81 64 ALA B N 1
ATOM 1063 C CA . ALA B 1 64 ? -1.448 37.281 7.84 1 97.81 64 ALA B CA 1
ATOM 1064 C C . ALA B 1 64 ? -1.656 37.938 9.195 1 97.81 64 ALA B C 1
ATOM 1066 O O . ALA B 1 64 ? -1.562 39.156 9.32 1 97.81 64 ALA B O 1
ATOM 1067 N N . LEU B 1 65 ? -1.817 37.094 10.219 1 96.12 65 LEU B N 1
ATOM 1068 C CA . LEU B 1 65 ? -1.991 37.594 11.578 1 96.12 65 LEU B CA 1
ATOM 1069 C C . LEU B 1 65 ? -0.69 38.188 12.117 1 96.12 65 LEU B C 1
ATOM 1071 O O . LEU B 1 65 ? -0.7 39.219 12.773 1 96.12 65 LEU B O 1
ATOM 1075 N N . VAL B 1 66 ? 0.403 37.5 11.812 1 95.75 66 VAL B N 1
ATOM 1076 C CA . VAL B 1 66 ? 1.724 37.969 12.219 1 95.75 66 VAL B CA 1
ATOM 1077 C C . VAL B 1 66 ? 2.014 39.312 11.578 1 95.75 66 VAL B C 1
ATOM 1079 O O . VAL B 1 66 ? 2.477 40.25 12.242 1 95.75 66 VAL B O 1
ATOM 1082 N N . ASP B 1 67 ? 1.706 39.562 10.32 1 96.25 67 ASP B N 1
ATOM 1083 C CA . ASP B 1 67 ? 1.928 40.781 9.586 1 96.25 67 ASP B CA 1
ATOM 1084 C C . ASP B 1 67 ? 1.097 41.938 10.18 1 96.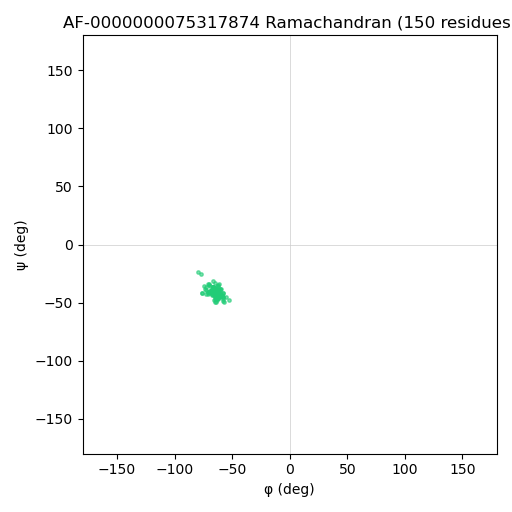25 67 ASP B C 1
ATOM 1086 O O . ASP B 1 67 ? 1.594 43.031 10.344 1 96.25 67 ASP B O 1
ATOM 1090 N N . ARG B 1 68 ? -0.176 41.625 10.469 1 94.06 68 ARG B N 1
ATOM 1091 C CA . ARG B 1 68 ? -1.072 42.594 11.078 1 94.06 68 ARG B CA 1
ATOM 1092 C C . ARG B 1 68 ? -0.561 43.062 12.445 1 94.06 68 ARG B C 1
ATOM 1094 O O . ARG B 1 68 ? -0.559 44.25 12.758 1 94.06 68 ARG B O 1
ATOM 1101 N N . ALA B 1 69 ? 0.011 42.094 13.258 1 89.81 69 ALA B N 1
ATOM 1102 C CA . ALA B 1 69 ? 0.509 42.406 14.602 1 89.81 69 ALA B CA 1
ATOM 1103 C C . ALA B 1 69 ? 1.814 43.188 14.539 1 89.81 69 ALA B C 1
ATOM 1105 O O . ALA B 1 69 ? 2.033 44.094 15.336 1 89.81 69 ALA B O 1
ATOM 1106 N N . THR B 1 70 ? 2.615 42.844 13.633 1 93.06 70 THR B N 1
ATOM 1107 C CA . THR B 1 70 ? 3.893 43.531 13.453 1 93.06 70 THR B CA 1
ATOM 1108 C C . THR B 1 70 ? 3.676 44.969 12.992 1 93.06 70 THR B C 1
ATOM 1110 O O . THR B 1 70 ? 4.363 45.875 13.461 1 93.06 70 THR B O 1
ATOM 1113 N N . SER B 1 71 ? 2.721 45.25 12.172 1 90.88 71 SER B N 1
ATOM 1114 C CA . SER B 1 71 ? 2.398 46.562 11.688 1 90.88 71 SER B CA 1
ATOM 1115 C C . SER B 1 71 ? 1.802 47.438 12.797 1 90.88 71 SER B C 1
ATOM 1117 O O . SER B 1 71 ? 2.092 48.625 12.891 1 90.88 71 SER B O 1
ATOM 1119 N N . ALA B 1 72 ? 1.068 46.938 13.688 1 82.56 72 ALA B N 1
ATOM 1120 C CA . ALA B 1 72 ? 0.466 47.688 14.805 1 82.56 72 ALA B CA 1
ATOM 1121 C C . ALA B 1 72 ? 1.505 48 15.875 1 82.56 72 ALA B C 1
ATOM 1123 O O . ALA B 1 72 ? 1.479 49.094 16.469 1 82.56 72 ALA B O 1
ATOM 1124 N N . SER B 1 73 ? 2.326 47.094 16.172 1 76.44 73 SER B N 1
ATOM 1125 C CA . SER B 1 73 ? 3.379 47.344 17.156 1 76.44 73 SER B CA 1
ATOM 1126 C C . SER B 1 73 ? 4.367 48.406 16.672 1 76.44 73 SER B C 1
ATOM 1128 O O . SER B 1 73 ? 4.945 49.125 17.469 1 76.44 73 SER B O 1
ATOM 1130 N N . ALA B 1 74 ? 4.551 48.406 15.422 1 76.38 74 ALA B N 1
ATOM 1131 C CA . ALA B 1 74 ? 5.445 49.406 14.844 1 76.38 74 ALA B CA 1
ATOM 1132 C C . ALA B 1 74 ? 4.84 50.812 14.938 1 76.38 74 ALA B C 1
ATOM 1134 O O . ALA B 1 74 ? 5.559 51.812 15.125 1 76.38 74 ALA B O 1
ATOM 1135 N N . VAL B 1 75 ? 3.592 51.031 14.805 1 72.06 75 VAL B N 1
ATOM 1136 C CA . VAL B 1 75 ? 2.932 52.344 14.891 1 72.06 75 VAL B CA 1
ATOM 1137 C C . VAL B 1 75 ? 2.906 52.812 16.344 1 72.06 75 VAL B C 1
ATOM 1139 O O . VAL B 1 75 ? 2.986 54 16.625 1 72.06 75 VAL B O 1
ATOM 1142 N N . SER B 1 76 ? 2.73 51.906 17.109 1 63.41 76 SER B N 1
ATOM 1143 C CA . SER B 1 76 ? 2.705 52.312 18.516 1 63.41 76 SER B CA 1
ATOM 1144 C C . SER B 1 76 ? 4.113 52.562 19.047 1 63.41 76 SER B C 1
ATOM 1146 O O . SER B 1 76 ? 4.289 53.188 20.094 1 63.41 76 SER B O 1
ATOM 1148 N N . ALA B 1 77 ? 5.074 51.844 18.344 1 59.12 77 ALA B N 1
ATOM 1149 C CA . ALA B 1 77 ? 6.445 52.156 18.75 1 59.12 77 ALA B CA 1
ATOM 1150 C C . ALA B 1 77 ? 6.898 53.5 18.141 1 59.12 77 ALA B C 1
ATOM 1152 O O . ALA B 1 77 ? 6.395 53.906 17.094 1 59.12 77 ALA B O 1
#

Foldseek 3Di:
DVVVVVVVVVVVVVVVVVVVVVVVVVVVVVVVVVVVVVVVVVVVVVVVVVVVVVVVVVVVVVVVVVVVVVVVVVVVD/DVVVVVVVVVVVVVVVVVVVVVVVVVVVVVVVVVVVVVVVVVVVVVVVVVVVVVVVVVVVVVVVVVVVVVVVVVVVD

Solvent-accessible surface area (backbone atoms only — not comparable to full-atom values): 8053 Å² total; per-residue (Å²): 112,70,67,58,52,50,51,50,49,53,49,54,50,50,52,51,53,51,49,36,52,50,39,52,52,51,37,54,51,41,51,53,51,34,53,51,37,51,50,49,38,52,54,50,51,50,50,49,50,52,48,48,52,51,48,50,52,50,49,51,54,50,49,52,50,51,53,55,50,54,55,52,52,53,68,74,91,111,69,66,57,52,50,52,50,50,53,51,54,52,50,52,51,52,52,50,37,53,51,38,50,51,50,36,54,51,40,51,52,51,34,54,51,38,50,51,49,39,50,52,50,50,50,52,48,50,52,48,49,51,51,46,49,54,50,51,52,54,51,50,53,51,50,52,56,50,54,54,52,54,53,68,74,90

pLDDT: mean 95.0, std 7.49, range [59.12, 98.88]

Secondary structure (DSSP, 8-state):
-HHHHHHHHHHHHHHHHHHHHHHHHHHHHHHHHHHHHHHHHHHHHHHHHHHHHHHHHHHHHHHHHHHHHHHHHHHH-/-HHHHHHHHHHHHHHHHHHHHHHHHHHHHHHHHHHHHHHHHHHHHHHHHHHHHHHHHHHHHHHHHHHHHHHHHHHH-

Organism: Pseudomonas syringae (NCBI:txid317)